Protein AF-A0A2M8P623-F1 (afdb_monomer_lite)

Structure (mmCIF, N/CA/C/O backbone):
data_AF-A0A2M8P623-F1
#
_entry.id   AF-A0A2M8P623-F1
#
loop_
_atom_site.group_PDB
_atom_site.id
_atom_site.type_symbol
_atom_site.label_atom_id
_atom_site.label_alt_id
_atom_site.label_comp_id
_atom_site.label_asym_id
_atom_site.label_entity_id
_atom_site.label_seq_id
_atom_site.pdbx_PDB_ins_code
_atom_site.Cartn_x
_atom_site.Cartn_y
_atom_site.Cartn_z
_atom_site.occupancy
_atom_site.B_iso_or_equiv
_atom_site.auth_seq_id
_atom_site.auth_comp_id
_atom_site.auth_asym_id
_atom_site.auth_atom_id
_atom_site.pdbx_PDB_model_num
ATOM 1 N N . TRP A 1 1 ? -9.236 9.236 -7.617 1.00 77.62 1 TRP A N 1
ATOM 2 C CA . TRP A 1 1 ? -9.146 8.242 -8.711 1.00 77.62 1 TRP A CA 1
ATOM 3 C C . TRP A 1 1 ? -7.740 7.666 -8.683 1.00 77.62 1 TRP A C 1
ATOM 5 O O . TRP A 1 1 ? -6.863 8.330 -8.155 1.00 77.62 1 TRP A O 1
ATOM 15 N N . GLY A 1 2 ? -7.554 6.458 -9.207 1.00 80.56 2 GLY A N 1
ATOM 16 C CA . GLY A 1 2 ? -6.349 5.624 -9.136 1.00 80.56 2 GLY A CA 1
ATOM 17 C C . GLY A 1 2 ? -6.703 4.239 -9.696 1.00 80.56 2 GLY A C 1
ATOM 18 O O . GLY A 1 2 ? -7.841 4.053 -10.130 1.00 80.56 2 GLY A O 1
ATOM 19 N N . THR A 1 3 ? -5.785 3.273 -9.688 1.00 94.12 3 THR A N 1
ATOM 20 C CA . THR A 1 3 ? -6.069 1.900 -10.155 1.00 94.12 3 THR A CA 1
ATOM 21 C C . THR A 1 3 ? -6.639 1.052 -9.014 1.00 94.12 3 THR A C 1
ATOM 23 O O . THR A 1 3 ? -7.833 1.142 -8.731 1.00 94.12 3 THR A O 1
ATOM 26 N N . ALA A 1 4 ? -5.809 0.309 -8.277 1.00 95.69 4 ALA A N 1
ATOM 27 C CA . ALA A 1 4 ? -6.252 -0.544 -7.168 1.00 95.69 4 ALA A CA 1
ATOM 28 C C . ALA A 1 4 ? -6.986 0.250 -6.071 1.00 95.69 4 ALA A C 1
ATOM 30 O O . ALA A 1 4 ? -8.102 -0.093 -5.678 1.00 95.69 4 ALA A O 1
ATOM 31 N N . LEU A 1 5 ? -6.421 1.385 -5.648 1.00 95.50 5 LEU A N 1
ATOM 32 C CA . LEU A 1 5 ? -7.058 2.265 -4.664 1.00 95.50 5 LEU A CA 1
ATOM 33 C C . LEU A 1 5 ? -8.339 2.925 -5.204 1.00 95.50 5 LEU A C 1
ATOM 35 O O . LEU A 1 5 ? -9.241 3.267 -4.441 1.00 95.50 5 LEU A O 1
ATOM 39 N N . GLY A 1 6 ? -8.456 3.063 -6.530 1.00 96.94 6 GLY A N 1
ATOM 40 C CA . GLY A 1 6 ? -9.676 3.524 -7.187 1.00 96.94 6 GLY A CA 1
ATOM 41 C C . GLY A 1 6 ? -10.842 2.562 -6.974 1.00 96.94 6 GLY A C 1
ATOM 42 O O . GLY A 1 6 ? -11.942 3.011 -6.659 1.00 96.94 6 GLY A O 1
ATOM 43 N N . VAL A 1 7 ? -10.591 1.252 -7.059 1.00 97.19 7 VAL A N 1
ATOM 44 C CA . VAL A 1 7 ? -11.593 0.210 -6.773 1.00 97.19 7 VAL A CA 1
ATOM 45 C C . VAL A 1 7 ? -12.060 0.294 -5.319 1.00 97.19 7 VAL A C 1
ATOM 47 O O . VAL A 1 7 ? -13.264 0.348 -5.064 1.00 97.19 7 VAL A O 1
ATOM 50 N N . ILE A 1 8 ? -11.118 0.383 -4.374 1.00 97.62 8 ILE A N 1
ATOM 51 C CA . ILE A 1 8 ? -11.402 0.518 -2.935 1.00 97.62 8 ILE A CA 1
ATOM 52 C C . ILE A 1 8 ? -12.240 1.772 -2.661 1.00 97.62 8 ILE A C 1
ATOM 54 O O . ILE A 1 8 ? -13.276 1.703 -1.999 1.00 97.62 8 ILE A O 1
ATOM 58 N N . ARG A 1 9 ? -11.832 2.920 -3.212 1.00 96.81 9 ARG A N 1
ATOM 59 C CA . ARG A 1 9 ? -12.542 4.193 -3.044 1.00 96.81 9 ARG A CA 1
ATOM 60 C C . ARG A 1 9 ? -13.961 4.126 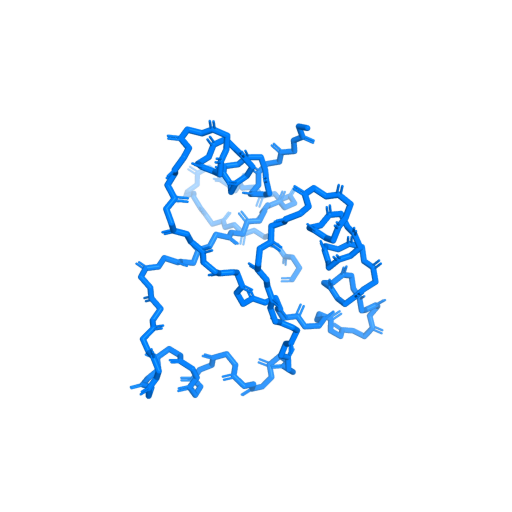-3.604 1.00 96.81 9 ARG A C 1
ATOM 62 O O . ARG A 1 9 ? -14.887 4.574 -2.939 1.00 96.81 9 ARG A O 1
ATOM 69 N N . SER A 1 10 ? -14.151 3.552 -4.791 1.00 97.50 10 SER A N 1
ATOM 70 C CA . SER A 1 10 ? -15.483 3.374 -5.382 1.00 97.50 10 SER A CA 1
ATOM 71 C C . SER A 1 10 ? -16.376 2.480 -4.524 1.00 97.50 10 SER A C 1
ATOM 73 O O . SER A 1 10 ? -17.537 2.813 -4.307 1.00 97.50 10 SER A O 1
ATOM 75 N N . ALA A 1 11 ? -15.842 1.378 -3.988 1.00 97.50 11 ALA A N 1
ATOM 76 C CA . ALA A 1 11 ? -16.580 0.506 -3.076 1.00 97.50 11 ALA A CA 1
ATOM 77 C C . ALA A 1 11 ? -16.996 1.241 -1.790 1.00 97.50 11 ALA A C 1
ATOM 79 O O . ALA A 1 11 ? -18.146 1.128 -1.367 1.00 97.50 11 ALA A O 1
ATOM 80 N N . HIS A 1 12 ? -16.094 2.036 -1.211 1.00 97.50 12 HIS A N 1
ATOM 81 C CA . HIS A 1 12 ? -16.391 2.847 -0.032 1.00 97.50 12 HIS A CA 1
ATOM 82 C C . HIS A 1 12 ? -17.476 3.901 -0.308 1.00 97.50 12 HIS A C 1
ATOM 84 O O . HIS A 1 12 ? -18.428 4.015 0.459 1.00 97.50 12 HIS A O 1
ATOM 90 N N . LEU A 1 13 ? -17.396 4.612 -1.441 1.00 96.94 13 LEU A N 1
ATOM 91 C CA . LEU A 1 13 ? -18.407 5.598 -1.856 1.00 96.94 13 LEU A CA 1
ATOM 92 C C . LEU A 1 13 ? -19.788 4.974 -2.110 1.00 96.94 13 LEU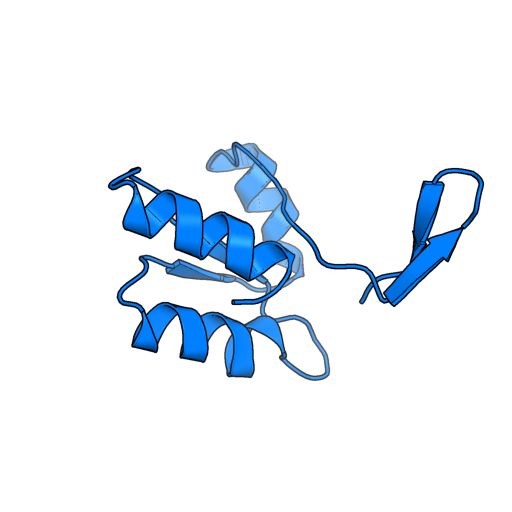 A C 1
ATOM 94 O O . LEU A 1 13 ? -20.803 5.639 -1.935 1.00 96.94 13 LEU A O 1
ATOM 98 N N . GLN A 1 14 ? -19.836 3.697 -2.490 1.00 98.19 14 GLN A N 1
ATOM 99 C CA . GLN A 1 14 ? -21.079 2.925 -2.606 1.00 98.19 14 GLN A CA 1
ATOM 100 C C . GLN A 1 14 ? -21.632 2.459 -1.246 1.00 98.19 14 GLN A C 1
ATOM 102 O O . GLN A 1 14 ? -22.614 1.721 -1.210 1.00 98.19 14 GLN A O 1
ATOM 107 N N . GLY A 1 15 ? -21.005 2.835 -0.127 1.00 97.81 15 GLY A N 1
ATOM 108 C CA . GLY A 1 15 ? -21.428 2.449 1.219 1.00 97.81 15 GLY A CA 1
ATOM 109 C C . GLY A 1 15 ? -21.081 1.008 1.596 1.00 97.81 15 GLY A C 1
ATOM 110 O O . GLY A 1 15 ? -21.616 0.482 2.574 1.00 97.81 15 GLY A O 1
ATOM 111 N N . LYS A 1 16 ? -20.196 0.335 0.845 1.00 97.81 16 LYS A N 1
ATOM 112 C CA . LYS A 1 16 ? -19.753 -1.015 1.208 1.00 97.81 16 LYS A CA 1
ATOM 113 C C . LYS A 1 16 ? -18.881 -0.952 2.459 1.00 97.81 16 LYS A C 1
ATOM 115 O O . LYS A 1 16 ? -17.975 -0.126 2.562 1.00 97.81 16 LYS A O 1
ATOM 120 N N . ARG A 1 17 ? -19.129 -1.869 3.395 1.00 96.38 17 ARG A N 1
ATOM 121 C CA . ARG A 1 17 ? -18.282 -2.040 4.578 1.00 96.38 17 ARG A CA 1
ATOM 122 C C . ARG A 1 17 ? -17.027 -2.802 4.179 1.00 96.38 17 ARG A C 1
ATOM 124 O O . ARG A 1 17 ? -17.121 -3.957 3.779 1.00 96.38 17 ARG A O 1
ATOM 131 N N . LEU A 1 18 ? -15.882 -2.143 4.281 1.00 96.62 18 LEU A N 1
ATOM 132 C CA . LEU A 1 18 ? -14.579 -2.717 3.978 1.00 96.62 18 LEU A CA 1
ATOM 133 C C . LEU A 1 18 ? -13.534 -2.168 4.944 1.00 96.62 18 LEU A C 1
ATOM 135 O O . LEU A 1 18 ? -13.672 -1.052 5.449 1.00 96.62 18 LEU A O 1
ATOM 139 N N . HIS A 1 19 ? -12.492 -2.959 5.166 1.00 97.62 19 HIS A N 1
ATOM 140 C CA . HIS A 1 19 ? -11.296 -2.570 5.900 1.00 97.62 19 HIS A CA 1
ATOM 141 C C . HIS A 1 19 ? -10.085 -2.963 5.066 1.00 97.62 19 HIS A C 1
ATOM 143 O O . HIS A 1 19 ? -10.027 -4.082 4.558 1.00 97.62 19 HIS A O 1
ATOM 149 N N . VAL A 1 20 ? -9.136 -2.048 4.892 1.00 98.25 20 VAL A N 1
ATOM 150 C CA . VAL A 1 20 ? -7.976 -2.275 4.021 1.00 98.25 20 VAL A CA 1
ATOM 151 C C . VAL A 1 20 ? -6.760 -2.649 4.861 1.00 98.25 20 VAL A C 1
ATOM 153 O O . VAL A 1 20 ? -6.328 -1.874 5.713 1.00 98.25 20 VAL A O 1
ATOM 156 N N . LEU A 1 21 ? -6.176 -3.817 4.605 1.00 98.31 21 LEU A N 1
ATOM 157 C CA . LEU A 1 21 ? -4.823 -4.121 5.066 1.00 98.31 21 LEU A CA 1
ATOM 158 C C . LEU A 1 21 ? -3.831 -3.546 4.054 1.00 98.31 21 LEU A C 1
ATOM 160 O O . LEU A 1 21 ? -3.957 -3.791 2.855 1.00 98.31 21 LEU A O 1
ATOM 164 N N . VAL A 1 22 ? -2.889 -2.738 4.534 1.00 98.25 22 VAL A N 1
ATOM 165 C CA . VAL A 1 22 ? -1.907 -2.035 3.705 1.00 98.25 22 VAL A CA 1
ATOM 166 C C . VAL A 1 22 ? -0.517 -2.531 4.071 1.00 98.25 22 VAL A C 1
ATOM 168 O O . VAL A 1 22 ? -0.014 -2.214 5.146 1.00 98.25 22 VAL A O 1
ATOM 171 N N . ASP A 1 23 ? 0.118 -3.270 3.171 1.00 98.38 23 ASP A N 1
ATOM 172 C CA . ASP A 1 23 ? 1.522 -3.654 3.323 1.00 98.38 23 ASP A CA 1
ATOM 173 C C . ASP A 1 23 ? 2.397 -2.398 3.313 1.00 98.38 23 ASP A C 1
ATOM 175 O O . ASP A 1 23 ? 2.238 -1.530 2.454 1.00 98.38 23 ASP A O 1
ATOM 179 N N . GLU A 1 24 ? 3.333 -2.263 4.253 1.00 98.31 24 GLU A N 1
ATOM 180 C CA . GLU A 1 24 ? 4.174 -1.066 4.349 1.00 98.31 24 GLU A CA 1
ATOM 181 C C . GLU A 1 24 ? 4.985 -0.802 3.068 1.00 98.31 24 GLU A C 1
ATOM 183 O O . GLU A 1 24 ? 5.180 0.359 2.696 1.00 98.31 24 GLU A O 1
ATOM 188 N N . THR A 1 25 ? 5.347 -1.865 2.341 1.00 97.88 25 THR A N 1
ATOM 189 C CA . THR A 1 25 ? 6.062 -1.908 1.059 1.00 97.88 25 THR A CA 1
ATOM 190 C C . THR A 1 25 ? 7.509 -1.424 1.162 1.00 97.88 25 THR A C 1
ATOM 192 O O . THR A 1 25 ? 7.888 -0.351 0.671 1.00 97.88 25 THR A O 1
ATOM 195 N N . ARG A 1 26 ? 8.367 -2.204 1.823 1.00 97.25 26 ARG A N 1
ATOM 196 C CA . ARG A 1 26 ? 9.807 -1.916 1.931 1.00 97.25 26 ARG A CA 1
ATOM 197 C C . ARG A 1 26 ? 10.510 -1.983 0.562 1.00 97.25 26 ARG A C 1
ATOM 199 O O . ARG A 1 26 ? 10.044 -2.639 -0.364 1.00 97.25 26 ARG A O 1
ATOM 206 N N . PRO A 1 27 ? 11.664 -1.303 0.397 1.00 96.88 27 PRO A N 1
ATOM 207 C CA . PRO A 1 27 ? 12.322 -0.405 1.353 1.00 96.88 27 PRO A CA 1
ATOM 208 C C . PRO A 1 27 ? 11.826 1.048 1.276 1.00 96.88 27 PRO A C 1
ATOM 210 O O . PRO A 1 27 ? 12.203 1.869 2.107 1.00 96.88 27 PRO A O 1
ATOM 213 N N . ARG A 1 28 ? 11.018 1.398 0.270 1.00 97.31 28 ARG A N 1
ATOM 214 C CA . ARG A 1 28 ? 10.598 2.789 0.024 1.00 97.31 28 ARG A CA 1
ATOM 215 C C . ARG A 1 28 ? 9.395 3.214 0.869 1.00 97.31 28 ARG A C 1
ATOM 217 O O . ARG A 1 28 ? 9.194 4.416 1.055 1.00 97.31 28 ARG A O 1
ATOM 224 N N . LEU A 1 29 ? 8.674 2.245 1.428 1.00 97.69 29 LEU A N 1
ATOM 225 C CA . LEU A 1 29 ? 7.526 2.417 2.311 1.00 97.69 29 LEU A CA 1
ATOM 226 C C . LEU A 1 29 ? 6.334 3.090 1.621 1.00 97.69 29 LEU A C 1
ATOM 228 O O . LEU A 1 29 ? 5.704 3.979 2.192 1.00 97.69 29 LEU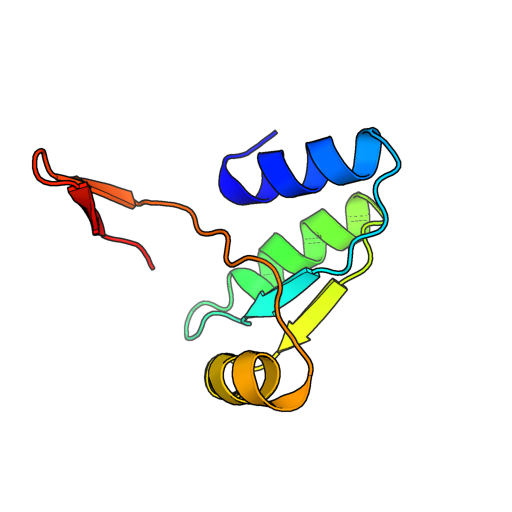 A O 1
ATOM 232 N N . GLN A 1 30 ? 6.050 2.734 0.365 1.00 98.12 30 GLN A N 1
ATOM 233 C CA . GLN A 1 30 ? 4.971 3.379 -0.392 1.00 98.12 30 GLN A CA 1
ATOM 234 C C . GLN A 1 30 ? 3.593 3.116 0.220 1.00 98.12 30 GLN A C 1
ATOM 236 O O . GLN A 1 30 ? 2.762 4.024 0.242 1.00 98.12 30 GLN A O 1
ATOM 241 N N . GLY A 1 31 ? 3.342 1.913 0.739 1.00 98.06 31 GLY A N 1
ATOM 242 C CA . GLY A 1 31 ? 2.068 1.608 1.378 1.00 98.06 31 GLY A CA 1
ATOM 243 C C . GLY A 1 31 ? 1.884 2.403 2.667 1.00 98.06 31 GLY A C 1
ATOM 244 O O . GLY A 1 31 ? 0.878 3.095 2.831 1.00 98.06 31 GLY A O 1
ATOM 245 N N . ALA A 1 32 ? 2.906 2.419 3.526 1.00 97.94 32 ALA A N 1
ATOM 246 C CA . ALA A 1 32 ? 2.858 3.165 4.782 1.00 97.94 32 ALA A CA 1
ATOM 247 C C . ALA A 1 32 ? 2.819 4.693 4.586 1.00 97.94 32 ALA A C 1
ATOM 249 O O . ALA A 1 32 ? 2.122 5.383 5.322 1.00 97.94 32 ALA A O 1
ATOM 250 N N . LYS A 1 33 ? 3.552 5.244 3.607 1.00 97.94 33 LYS A N 1
ATOM 251 C CA . LYS A 1 33 ? 3.666 6.704 3.419 1.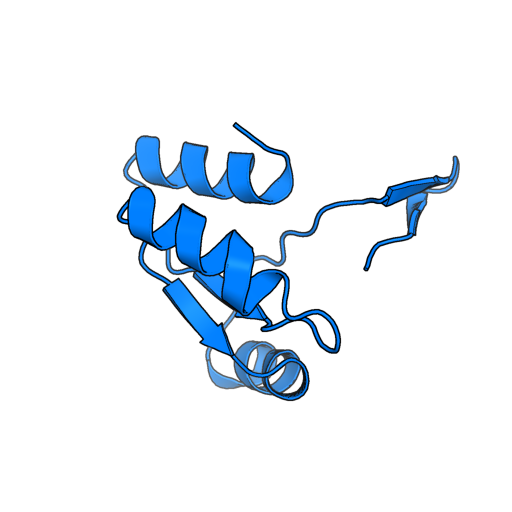00 97.94 33 LYS A CA 1
ATOM 252 C C . LYS A 1 33 ? 2.595 7.303 2.518 1.00 97.94 33 LYS A C 1
ATOM 254 O O . LYS A 1 33 ? 2.157 8.415 2.781 1.00 97.94 33 LYS A O 1
ATOM 259 N N . LEU A 1 34 ? 2.227 6.616 1.438 1.00 97.81 34 LEU A N 1
ATOM 260 C CA . LEU A 1 34 ? 1.343 7.168 0.407 1.00 97.81 34 LEU A CA 1
ATOM 261 C C . LEU A 1 34 ? -0.052 6.557 0.505 1.00 97.81 34 LEU A C 1
ATOM 263 O O . LEU A 1 34 ? -1.024 7.282 0.695 1.00 97.81 34 LEU A O 1
ATOM 267 N N . THR A 1 35 ? -0.151 5.225 0.467 1.00 98.00 35 THR A N 1
ATOM 268 C CA . THR A 1 35 ? -1.460 4.545 0.447 1.00 98.00 35 THR A CA 1
ATOM 269 C C . THR A 1 35 ? -2.239 4.795 1.736 1.00 98.00 35 THR A C 1
ATOM 271 O O . THR A 1 35 ? -3.404 5.185 1.686 1.00 98.00 35 THR A O 1
ATOM 274 N N . SER A 1 36 ? -1.597 4.629 2.897 1.00 98.31 36 SER A N 1
ATOM 275 C CA . SER A 1 36 ? -2.226 4.922 4.190 1.00 98.31 36 SER A CA 1
ATOM 276 C C . SER A 1 36 ? -2.612 6.397 4.322 1.00 98.31 36 SER A C 1
ATOM 278 O O . SER A 1 36 ? -3.711 6.697 4.788 1.00 98.31 36 SER A O 1
ATOM 280 N N . TRP A 1 37 ? -1.769 7.321 3.846 1.00 98.06 37 TRP A N 1
ATOM 281 C CA . TRP A 1 37 ? -2.094 8.747 3.865 1.00 98.06 37 TRP A CA 1
ATOM 282 C C . TRP A 1 37 ? -3.352 9.053 3.039 1.00 98.06 37 TRP A C 1
ATOM 284 O O . TRP A 1 37 ? -4.259 9.711 3.544 1.00 98.06 37 TRP A O 1
ATOM 294 N N . GLU A 1 38 ? -3.467 8.524 1.817 1.00 97.94 38 GLU A N 1
ATOM 295 C CA . GLU A 1 38 ? -4.659 8.713 0.976 1.00 97.94 38 GLU A CA 1
ATOM 296 C C . GLU A 1 38 ? -5.921 8.099 1.600 1.00 97.94 38 GLU A C 1
ATOM 298 O O . GLU A 1 38 ? -6.975 8.736 1.616 1.00 97.94 38 GLU A O 1
ATOM 303 N N . LEU A 1 39 ? -5.827 6.882 2.149 1.00 98.06 39 LEU A N 1
ATOM 304 C CA . LEU A 1 39 ? -6.948 6.221 2.830 1.00 98.06 39 LEU A CA 1
ATOM 305 C C . LEU A 1 39 ? -7.417 7.019 4.049 1.00 98.06 39 LEU A C 1
ATOM 307 O O . LEU A 1 39 ? -8.623 7.154 4.260 1.00 98.06 39 LEU A O 1
ATOM 311 N N . LEU A 1 40 ? -6.478 7.592 4.807 1.00 98.12 40 LEU A N 1
ATOM 312 C CA . LEU A 1 40 ? -6.779 8.473 5.931 1.00 98.12 40 LEU A CA 1
ATOM 313 C C . LEU A 1 40 ? -7.522 9.734 5.471 1.00 98.12 40 LEU A C 1
ATOM 315 O O . LEU A 1 40 ? -8.551 10.065 6.054 1.00 98.12 40 LEU A O 1
ATOM 319 N N . GLN A 1 41 ? -7.054 10.403 4.407 1.00 97.75 41 GLN A N 1
ATOM 320 C CA . GLN A 1 41 ? -7.733 11.585 3.849 1.00 97.75 41 GLN A CA 1
ATOM 321 C C . GLN A 1 41 ? -9.156 11.272 3.366 1.00 97.75 41 GLN A C 1
ATOM 323 O O . GLN A 1 41 ? -10.033 12.132 3.400 1.00 97.75 41 GLN A O 1
ATOM 328 N N . LEU A 1 42 ? -9.391 10.042 2.908 1.00 96.44 42 LEU A N 1
ATOM 329 C CA . LEU A 1 42 ? -10.690 9.583 2.421 1.00 96.44 42 LEU A CA 1
ATOM 330 C C . LEU A 1 42 ? -11.601 9.023 3.523 1.00 96.44 42 LEU A C 1
ATOM 332 O O . LEU A 1 42 ? -12.735 8.663 3.218 1.00 96.44 42 LEU A O 1
ATOM 336 N N . GLY A 1 43 ? -11.132 8.928 4.772 1.00 97.44 43 GLY A N 1
ATOM 337 C CA . GLY A 1 43 ? -11.896 8.339 5.876 1.00 97.44 43 GLY A CA 1
ATOM 338 C C . GLY A 1 43 ? -12.128 6.830 5.736 1.00 97.44 43 GLY A C 1
ATOM 339 O O . GLY A 1 43 ? -13.076 6.296 6.309 1.00 97.44 43 GLY A O 1
ATOM 340 N N . ILE A 1 44 ? -11.286 6.133 4.968 1.00 98.19 44 ILE A N 1
ATOM 341 C CA . ILE A 1 44 ? -11.427 4.696 4.717 1.00 98.19 44 ILE A CA 1
ATOM 342 C C . ILE A 1 44 ? -10.707 3.916 5.833 1.00 98.19 44 ILE A C 1
ATOM 344 O O . ILE A 1 44 ? -9.497 4.109 6.017 1.00 98.19 44 ILE A O 1
ATOM 348 N N . PRO A 1 45 ? -11.401 3.018 6.565 1.00 98.31 45 PRO A N 1
ATOM 349 C CA . PRO A 1 45 ? -10.785 2.198 7.605 1.00 98.31 45 PRO A CA 1
ATOM 350 C C . PRO A 1 45 ? -9.659 1.329 7.046 1.00 98.31 45 PRO A C 1
ATOM 352 O O . PRO A 1 45 ? -9.843 0.605 6.062 1.00 98.31 45 PRO A O 1
ATOM 355 N N . HIS A 1 46 ? -8.482 1.412 7.663 1.00 98.44 46 HIS A N 1
ATOM 356 C CA . HIS A 1 46 ? -7.319 0.656 7.223 1.00 98.44 46 HIS A CA 1
ATOM 357 C C . HIS A 1 46 ? -6.322 0.394 8.354 1.00 98.44 46 HIS A C 1
ATOM 359 O O . HIS A 1 46 ? -6.349 1.037 9.405 1.00 98.44 46 HIS A O 1
ATOM 365 N N . THR A 1 47 ? -5.426 -0.564 8.129 1.00 98.25 47 THR A N 1
ATOM 366 C CA . THR A 1 47 ? -4.327 -0.908 9.036 1.00 98.25 47 THR A CA 1
ATOM 367 C C . THR A 1 47 ? -3.070 -1.170 8.225 1.00 98.25 47 THR A C 1
ATOM 369 O O . THR A 1 47 ? -3.103 -1.955 7.279 1.00 98.25 47 THR A O 1
ATOM 372 N N . ILE A 1 48 ? -1.966 -0.523 8.601 1.00 98.50 48 ILE A N 1
ATOM 373 C CA . ILE A 1 48 ? -0.653 -0.829 8.030 1.00 98.50 48 ILE A CA 1
ATOM 374 C C . ILE A 1 48 ? -0.133 -2.117 8.670 1.00 98.50 48 ILE A C 1
ATOM 376 O O . ILE A 1 48 ? -0.177 -2.260 9.894 1.00 98.50 48 ILE A O 1
ATOM 380 N N . ILE A 1 49 ? 0.388 -3.027 7.855 1.00 98.38 49 ILE A N 1
ATOM 381 C CA . ILE A 1 49 ? 1.066 -4.243 8.300 1.00 98.38 49 ILE A CA 1
ATOM 382 C C . ILE A 1 49 ? 2.472 -4.315 7.701 1.00 98.38 49 ILE A C 1
ATOM 384 O O . ILE A 1 49 ? 2.753 -3.731 6.656 1.00 98.38 49 ILE A O 1
ATOM 388 N N . ALA A 1 50 ? 3.371 -5.032 8.373 1.00 98.25 50 ALA A N 1
ATOM 389 C CA . ALA A 1 50 ? 4.666 -5.361 7.787 1.00 98.25 50 ALA A CA 1
ATOM 390 C C . ALA A 1 50 ? 4.474 -6.301 6.587 1.00 98.25 50 ALA A C 1
ATOM 392 O O . ALA A 1 50 ? 3.617 -7.183 6.645 1.00 98.25 50 ALA A O 1
ATOM 393 N N . ASP A 1 51 ? 5.321 -6.189 5.559 1.00 97.81 51 ASP A N 1
ATOM 394 C CA . ASP A 1 51 ? 5.233 -7.024 4.343 1.00 97.81 51 ASP A CA 1
ATOM 395 C C . ASP A 1 51 ? 5.272 -8.535 4.659 1.00 97.81 51 ASP A C 1
ATOM 397 O O . ASP A 1 51 ? 4.669 -9.365 3.985 1.00 97.81 51 ASP A O 1
ATOM 401 N N . SER A 1 52 ? 5.975 -8.922 5.727 1.00 98.00 52 SER A N 1
ATOM 402 C CA . SER A 1 52 ? 6.064 -10.317 6.172 1.00 98.00 52 SER A CA 1
ATOM 403 C C . SER A 1 52 ? 4.804 -10.829 6.881 1.00 98.00 52 SER A C 1
ATOM 405 O O . SER A 1 52 ? 4.663 -12.036 7.086 1.00 98.00 52 SER A O 1
ATOM 407 N N . ALA A 1 53 ? 3.883 -9.944 7.267 1.00 97.62 53 ALA A N 1
ATOM 408 C CA . ALA A 1 53 ? 2.669 -10.299 7.992 1.00 97.62 53 ALA A CA 1
ATOM 409 C C . ALA A 1 53 ? 1.506 -10.679 7.062 1.00 97.62 53 ALA A C 1
ATOM 411 O O . ALA A 1 53 ? 0.575 -11.347 7.517 1.00 97.62 53 ALA A O 1
ATOM 412 N N . SER A 1 54 ? 1.548 -10.331 5.772 1.00 96.69 54 SER A N 1
ATOM 413 C CA . SER A 1 54 ? 0.424 -10.514 4.837 1.00 96.69 54 SER A CA 1
ATOM 414 C C . SER A 1 54 ? -0.033 -11.972 4.772 1.00 96.69 54 SER A C 1
ATOM 416 O O . SER A 1 54 ? -1.215 -12.267 4.946 1.00 96.69 54 SER A O 1
ATOM 418 N N . GLY A 1 55 ? 0.910 -12.916 4.667 1.00 96.94 55 GLY A N 1
ATOM 419 C CA . GLY A 1 55 ? 0.603 -14.351 4.679 1.00 96.94 55 GLY A CA 1
ATOM 420 C C . GLY A 1 55 ? -0.025 -14.840 5.993 1.00 96.94 55 GLY A C 1
ATOM 421 O O . GLY A 1 55 ? -0.879 -15.729 5.982 1.00 96.94 55 GLY A O 1
ATOM 422 N N . HIS A 1 56 ? 0.346 -14.245 7.132 1.00 96.75 56 HIS A N 1
ATOM 423 C CA . HIS A 1 56 ? -0.278 -14.553 8.420 1.00 96.75 56 HIS A CA 1
ATOM 424 C C . HIS A 1 56 ? -1.736 -14.083 8.452 1.00 96.75 56 HIS A C 1
ATOM 426 O O . HIS A 1 56 ? -2.615 -14.867 8.814 1.00 96.75 56 HIS A O 1
ATOM 432 N N . PHE A 1 57 ? -2.005 -12.847 8.020 1.00 96.44 57 PHE A N 1
ATOM 433 C CA . PHE A 1 57 ? -3.361 -12.296 7.959 1.00 96.44 57 PHE A CA 1
ATOM 434 C C . PHE A 1 57 ? -4.261 -13.079 7.009 1.00 96.44 57 PHE A C 1
ATOM 436 O O . PHE A 1 57 ? -5.352 -13.482 7.413 1.00 96.44 57 PHE A O 1
ATOM 443 N N . MET A 1 58 ? -3.772 -13.399 5.808 1.00 96.38 58 MET A N 1
ATOM 444 C CA . MET A 1 58 ? -4.507 -14.228 4.848 1.00 96.38 58 MET A CA 1
ATOM 445 C C . MET A 1 58 ? -4.909 -15.578 5.451 1.00 96.38 58 MET A C 1
ATOM 447 O O . MET A 1 58 ? -6.037 -16.026 5.268 1.00 96.38 58 MET A O 1
ATOM 451 N N . ARG A 1 59 ? -4.016 -16.218 6.218 1.00 95.56 59 ARG A N 1
ATOM 452 C CA . ARG A 1 59 ? -4.273 -17.541 6.805 1.00 95.56 59 ARG A CA 1
ATOM 453 C C . ARG A 1 59 ? -5.135 -17.512 8.069 1.00 95.56 59 ARG A C 1
ATOM 455 O O . ARG A 1 59 ? -5.854 -18.476 8.321 1.00 95.56 59 ARG A O 1
ATOM 462 N N . ARG A 1 60 ? -4.981 -16.498 8.924 1.00 95.00 60 ARG A N 1
ATOM 463 C CA . ARG A 1 60 ? -5.521 -16.502 10.300 1.00 95.00 60 ARG A CA 1
ATOM 464 C C . ARG A 1 60 ? -6.659 -15.522 10.535 1.00 95.00 60 ARG A C 1
ATOM 466 O O . ARG A 1 60 ? -7.499 -15.799 11.384 1.00 95.00 60 ARG A O 1
ATOM 473 N N . HIS A 1 61 ? -6.671 -14.406 9.820 1.00 88.75 61 HIS A N 1
ATOM 474 C CA . HIS A 1 61 ? -7.602 -13.305 10.064 1.00 88.75 61 HIS A CA 1
ATOM 475 C C . HIS A 1 61 ? -8.608 -13.106 8.926 1.00 88.75 61 HIS A C 1
ATOM 477 O O . HIS A 1 61 ? -9.584 -12.390 9.118 1.00 88.75 61 HIS A O 1
ATOM 483 N N . GLY A 1 62 ? -8.412 -13.798 7.798 1.00 87.00 62 GLY A N 1
ATOM 484 C CA . GLY A 1 62 ? -9.289 -13.741 6.635 1.00 87.00 62 GLY A CA 1
ATOM 485 C C . GLY A 1 62 ? -9.004 -12.512 5.774 1.00 87.00 62 GLY A C 1
ATOM 486 O O . GLY A 1 62 ? -8.967 -11.385 6.260 1.00 87.00 62 GLY A O 1
ATOM 487 N N . VAL A 1 63 ? -8.783 -12.740 4.481 1.00 95.19 63 VAL A N 1
ATOM 488 C CA . VAL A 1 63 ? -8.656 -11.696 3.459 1.00 95.19 63 VAL A CA 1
ATOM 489 C C . VAL A 1 63 ? -9.523 -12.122 2.283 1.00 95.19 63 VAL A C 1
ATOM 491 O O . VAL A 1 63 ? -9.259 -13.157 1.676 1.00 95.19 63 VAL A O 1
ATOM 494 N N . ASP A 1 64 ? -10.554 -11.339 1.973 1.00 95.88 64 ASP A N 1
ATOM 495 C CA . ASP A 1 64 ? -11.520 -11.690 0.924 1.00 95.88 64 ASP A CA 1
ATOM 496 C C . ASP A 1 64 ? -10.970 -11.451 -0.488 1.00 95.88 64 ASP A C 1
ATOM 498 O O . ASP A 1 64 ? -11.337 -12.140 -1.439 1.00 95.88 64 ASP A O 1
ATOM 502 N N . LEU A 1 65 ? -10.105 -10.444 -0.639 1.00 96.00 65 LEU A N 1
ATOM 503 C CA . LEU A 1 65 ? -9.592 -10.009 -1.931 1.00 96.00 65 LEU A CA 1
ATOM 504 C C . LEU A 1 65 ? -8.222 -9.345 -1.788 1.00 96.00 65 LEU A C 1
ATOM 506 O O . LEU A 1 65 ? -8.021 -8.502 -0.916 1.00 96.00 65 LEU A O 1
ATOM 510 N N . CYS A 1 66 ? -7.309 -9.674 -2.702 1.00 96.19 66 CYS A N 1
ATOM 511 C CA . CYS A 1 66 ? -6.049 -8.957 -2.884 1.00 96.19 66 CYS A CA 1
ATOM 512 C C . CYS A 1 66 ? -6.152 -8.060 -4.121 1.00 96.19 66 CYS A C 1
ATOM 514 O O . CYS A 1 66 ? -6.470 -8.539 -5.209 1.00 96.19 66 CYS A O 1
ATOM 516 N N . LEU A 1 67 ? -5.880 -6.765 -3.960 1.00 96.38 67 LEU A N 1
ATOM 517 C CA . LEU A 1 67 ? -5.872 -5.788 -5.049 1.00 96.38 67 LEU A CA 1
ATOM 518 C C . LEU A 1 67 ? -4.498 -5.136 -5.138 1.00 96.38 67 LEU A C 1
ATOM 520 O O . LEU A 1 67 ? -4.023 -4.555 -4.166 1.00 96.38 67 LEU A O 1
ATOM 524 N N . VAL A 1 68 ? -3.892 -5.194 -6.321 1.00 97.00 68 VAL A N 1
ATOM 525 C CA . VAL A 1 68 ? -2.589 -4.586 -6.605 1.00 97.00 68 VAL A CA 1
ATOM 526 C C . VAL A 1 68 ? -2.646 -3.762 -7.885 1.00 97.00 68 VAL A C 1
ATOM 528 O O . VAL A 1 68 ? -3.537 -3.932 -8.720 1.00 97.00 68 VAL A O 1
ATOM 531 N N . GLY A 1 69 ? -1.711 -2.822 -8.009 1.00 95.88 69 GLY A N 1
ATOM 532 C CA . GLY A 1 69 ? -1.429 -2.164 -9.279 1.00 95.88 69 GLY A CA 1
ATOM 533 C C . GLY A 1 69 ? -0.586 -3.050 -10.200 1.00 95.88 69 GLY A C 1
ATOM 534 O O . GLY A 1 69 ? -0.334 -4.219 -9.913 1.00 95.88 69 GLY A O 1
ATOM 535 N N . ALA A 1 70 ? -0.144 -2.467 -11.309 1.00 97.50 70 ALA A N 1
ATOM 536 C CA . ALA A 1 70 ? 0.799 -3.084 -12.228 1.00 97.50 70 ALA A CA 1
ATOM 537 C C . ALA A 1 70 ? 1.663 -2.000 -12.875 1.00 97.50 70 ALA A C 1
ATOM 539 O O . ALA A 1 70 ? 1.139 -0.961 -13.284 1.00 97.50 70 ALA A O 1
ATOM 540 N N . ASP A 1 71 ? 2.961 -2.264 -13.009 1.00 97.00 71 ASP A N 1
ATOM 541 C CA . ASP A 1 71 ? 3.879 -1.431 -13.790 1.00 97.00 71 ASP A CA 1
ATOM 542 C C . ASP A 1 71 ? 3.882 -1.866 -15.263 1.00 97.00 71 ASP A C 1
ATOM 544 O O . ASP A 1 71 ? 3.962 -1.042 -16.177 1.00 97.00 71 ASP A O 1
ATOM 548 N N . ARG A 1 72 ? 3.792 -3.180 -15.510 1.00 97.88 72 ARG A N 1
ATOM 549 C CA . ARG A 1 72 ? 3.720 -3.758 -16.856 1.00 97.88 72 ARG A CA 1
ATOM 550 C C . ARG A 1 72 ? 2.980 -5.085 -16.842 1.00 97.88 72 ARG A C 1
ATOM 552 O O . ARG A 1 72 ? 3.246 -5.927 -15.993 1.00 97.88 72 ARG A O 1
ATOM 559 N N . ILE A 1 73 ? 2.125 -5.287 -17.836 1.00 98.12 73 ILE A N 1
ATOM 560 C CA . ILE A 1 73 ? 1.441 -6.558 -18.079 1.00 98.12 73 ILE A CA 1
ATOM 561 C C . ILE A 1 73 ? 1.862 -7.041 -19.467 1.00 98.12 73 ILE A C 1
ATOM 563 O O . ILE A 1 73 ? 1.736 -6.303 -20.446 1.00 98.12 73 ILE A O 1
ATOM 567 N N . ALA A 1 74 ? 2.432 -8.239 -19.545 1.00 98.31 74 ALA A N 1
ATOM 568 C CA . ALA A 1 74 ? 2.801 -8.869 -20.806 1.00 98.31 74 ALA A CA 1
ATOM 569 C C . ALA A 1 74 ? 1.563 -9.443 -21.517 1.00 98.31 74 ALA A C 1
ATOM 571 O O . ALA A 1 74 ? 0.502 -9.612 -20.921 1.00 98.31 74 ALA A O 1
ATOM 572 N N . ALA A 1 75 ? 1.692 -9.774 -22.804 1.00 98.31 75 ALA A N 1
ATOM 573 C CA . ALA A 1 75 ? 0.571 -10.288 -23.598 1.00 98.31 75 ALA A CA 1
ATOM 574 C C . ALA A 1 75 ? -0.015 -11.611 -23.060 1.00 98.31 75 ALA A C 1
ATOM 576 O O . ALA A 1 75 ? -1.175 -11.915 -23.316 1.00 98.31 75 ALA A O 1
ATOM 577 N N . ASN A 1 76 ? 0.773 -12.385 -22.308 1.00 97.94 76 ASN A N 1
ATOM 578 C CA . ASN A 1 76 ? 0.343 -13.620 -21.650 1.00 97.94 76 ASN A CA 1
ATOM 579 C C . ASN A 1 76 ? -0.313 -13.393 -20.272 1.00 97.94 76 ASN A C 1
ATOM 581 O O . ASN A 1 76 ? -0.737 -14.360 -19.647 1.00 97.94 76 ASN A O 1
ATOM 585 N N . GLY A 1 77 ? -0.392 -12.147 -19.795 1.00 97.69 77 GLY A N 1
ATOM 586 C CA . GLY A 1 77 ? -0.964 -11.793 -18.496 1.00 97.69 77 GLY A CA 1
ATOM 587 C C . GLY A 1 77 ? 0.041 -11.712 -17.344 1.00 97.69 77 GLY A C 1
ATOM 588 O O . GLY A 1 77 ? -0.337 -11.266 -16.258 1.00 97.69 77 GLY A O 1
ATOM 589 N N . ASP A 1 78 ? 1.314 -12.064 -17.562 1.00 98.00 78 ASP A N 1
ATOM 590 C CA . ASP A 1 78 ? 2.340 -11.908 -16.530 1.00 98.00 78 ASP A CA 1
ATOM 591 C C . ASP A 1 78 ? 2.464 -10.437 -16.143 1.00 98.00 78 ASP A C 1
ATOM 593 O O . ASP A 1 78 ? 2.640 -9.553 -16.988 1.00 98.00 78 ASP A O 1
ATOM 597 N N . THR A 1 79 ? 2.354 -10.182 -14.844 1.00 97.88 79 THR A N 1
ATOM 598 C CA . THR A 1 79 ? 2.269 -8.830 -14.303 1.00 97.88 79 THR A CA 1
ATOM 599 C C . THR A 1 79 ? 3.516 -8.523 -13.491 1.00 97.88 79 THR A C 1
ATOM 601 O O . THR A 1 79 ? 3.748 -9.107 -12.435 1.00 97.88 79 THR A O 1
ATOM 604 N N . ALA A 1 80 ? 4.316 -7.578 -13.981 1.00 97.25 80 ALA A N 1
ATOM 605 C CA . ALA A 1 80 ? 5.370 -6.954 -13.203 1.00 97.25 80 ALA A CA 1
ATOM 606 C C . ALA A 1 80 ? 4.757 -5.841 -12.350 1.00 97.25 80 ALA A C 1
ATOM 608 O O . ALA A 1 80 ? 4.121 -4.913 -12.863 1.00 97.25 80 ALA A O 1
ATOM 609 N N . ASN A 1 81 ? 4.966 -5.945 -11.047 1.00 96.12 81 ASN A N 1
ATOM 610 C CA . ASN A 1 81 ? 4.564 -4.963 -10.055 1.00 96.12 81 ASN A CA 1
ATOM 611 C C . ASN A 1 81 ? 5.678 -4.837 -9.005 1.00 96.12 81 ASN A C 1
ATOM 613 O O . ASN A 1 81 ? 6.620 -5.635 -9.001 1.00 96.12 81 ASN A O 1
ATOM 617 N N . LYS A 1 82 ? 5.564 -3.818 -8.151 1.00 90.31 82 LYS A N 1
ATOM 618 C CA . LYS A 1 82 ? 6.386 -3.633 -6.951 1.00 90.31 82 LYS A CA 1
ATOM 619 C C . LYS A 1 82 ? 6.600 -4.929 -6.174 1.00 90.31 82 LYS A C 1
ATOM 621 O O . LYS A 1 82 ? 5.600 -5.640 -5.939 1.00 90.31 82 LYS A O 1
#

Sequence (82 aa):
WGTALGVIRSAHLQGKRLHVLVDETRPRLQGAKLTSWELLQLGIP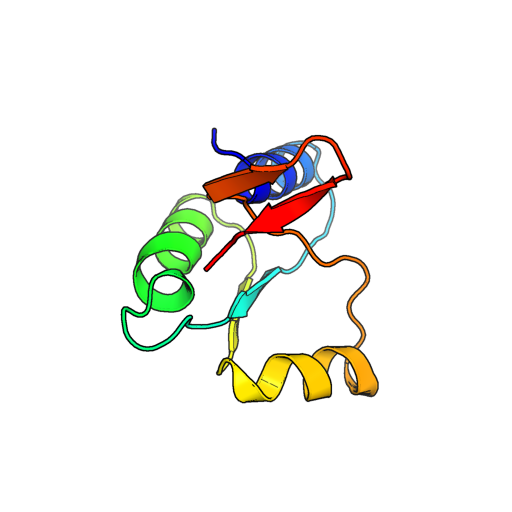HTIIADSASGHFMRRHGVDLCLVGADRIAANGDTANK

Organism: NCBI:txid2364210

Foldseek 3Di:
DDAQVVVVLVCVVVVHDDEEEFALDPDVRCRPPPVVVVCVVSVHHYDYDHPVCPVVCVVPVNDPDDTDDAPDADPVGDGHDD

Radius of gyration: 13.3 Å; chains: 1; bounding box: 34×29×34 Å

InterPro domains:
  IPR000649 Initiation factor 2B-related [PF01008] (2-82)
  IPR037171 NagB/RpiA transferase-like [SSF100950] (1-82)
  IPR042529 Initiation factor 2B-like, C-terminal [G3DSA:3.40.50.10470] (1-82)

Secondary structure (DSSP, 8-state):
--SHHHHHHHHHHTT----EEEE--TTTTHIIIIIHHHHHHTT--EEEE-GGGHHHHHHHT--S------SEE-TT--EE--

pLDDT: mean 96.59, std 3.36, ra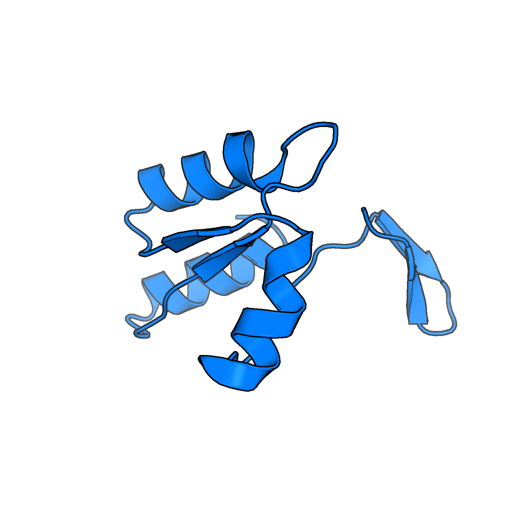nge [77.62, 98.5]